Protein AF-A0A2P9AWG3-F1 (afdb_monomer_lite)

Organism: NCBI:txid1631247

Radius of gyration: 16.74 Å; chains: 1; bounding box: 43×28×43 Å

pLDDT: mean 75.94, std 10.64, range [47.16, 86.75]

Sequence (106 aa):
MKHFALRLFTGCIAIAGGIYFRDFWRSDFGPPTFIFLVCLGVTLVMSWRGKGKSWSLLPGLIFGMATAITLTITYFVNLYAGVATLIVLLVLGRKSGFLDWWVSKQ

Structure (mmCIF, N/CA/C/O backbone):
data_AF-A0A2P9AWG3-F1
#
_entry.id   AF-A0A2P9AWG3-F1
#
loop_
_atom_site.group_PDB
_atom_site.id
_atom_site.type_symbol
_atom_site.label_atom_id
_atom_site.label_alt_id
_atom_site.label_comp_id
_atom_site.label_asym_id
_atom_site.label_entity_id
_atom_site.label_seq_id
_atom_site.pdbx_PDB_ins_code
_atom_site.Cartn_x
_atom_site.Cartn_y
_atom_site.Cartn_z
_atom_site.occupancy
_atom_site.B_iso_or_equiv
_atom_site.auth_seq_id
_atom_site.auth_comp_id
_atom_site.auth_asym_id
_atom_site.auth_atom_id
_atom_site.pdbx_PDB_model_num
ATOM 1 N N . MET A 1 1 ? -28.323 -14.180 -5.186 1.00 60.16 1 MET A N 1
ATOM 2 C CA . MET A 1 1 ? -27.986 -13.862 -6.597 1.00 60.16 1 MET A CA 1
ATOM 3 C C . MET A 1 1 ? -27.450 -12.438 -6.809 1.00 60.16 1 MET A C 1
ATOM 5 O O . MET A 1 1 ? -26.405 -12.310 -7.429 1.00 60.16 1 MET A O 1
ATOM 9 N N . LYS A 1 2 ? -28.060 -11.373 -6.258 1.00 63.78 2 LYS A N 1
ATOM 10 C CA . LYS A 1 2 ? -27.618 -9.969 -6.473 1.00 63.78 2 LYS A CA 1
ATOM 11 C C . LYS A 1 2 ? -26.150 -9.672 -6.091 1.00 63.78 2 LYS A C 1
ATOM 13 O O . LYS A 1 2 ? -25.448 -9.011 -6.846 1.00 63.78 2 LYS A O 1
ATOM 18 N N . HIS A 1 3 ? -25.649 -10.224 -4.981 1.00 67.06 3 HIS A N 1
ATOM 19 C CA . HIS A 1 3 ? -24.244 -10.046 -4.571 1.00 67.06 3 HIS A CA 1
ATOM 20 C C . HIS A 1 3 ? -23.229 -10.763 -5.474 1.00 67.06 3 HIS A C 1
ATOM 22 O O . HIS A 1 3 ? -22.079 -10.341 -5.547 1.00 67.06 3 HIS A O 1
ATOM 28 N N . PHE A 1 4 ? -23.639 -11.836 -6.159 1.00 78.44 4 PHE A N 1
ATOM 29 C CA . PHE A 1 4 ? -22.765 -12.579 -7.067 1.00 78.44 4 PHE A CA 1
ATOM 30 C C . PHE A 1 4 ? -22.564 -11.808 -8.375 1.00 78.44 4 PHE A C 1
ATOM 32 O O . PHE A 1 4 ? -21.429 -11.586 -8.782 1.00 78.44 4 PHE A O 1
ATOM 39 N N . ALA A 1 5 ? -23.655 -11.300 -8.960 1.00 77.06 5 ALA A N 1
ATOM 40 C CA . ALA A 1 5 ? -23.602 -10.467 -10.162 1.00 77.06 5 ALA A CA 1
ATOM 41 C C . ALA A 1 5 ? -22.785 -9.180 -9.946 1.00 77.06 5 ALA A C 1
ATOM 43 O O . ALA A 1 5 ? -21.973 -8.826 -10.794 1.00 77.06 5 ALA A O 1
ATOM 44 N N . LEU A 1 6 ? -22.932 -8.527 -8.785 1.00 82.31 6 LEU A N 1
ATOM 45 C CA . LEU A 1 6 ? -22.160 -7.326 -8.450 1.00 82.31 6 LEU A CA 1
ATOM 46 C C . LEU A 1 6 ? -20.650 -7.607 -8.383 1.00 82.31 6 LEU A C 1
ATOM 48 O O . LEU A 1 6 ? -19.873 -6.861 -8.968 1.00 82.31 6 LEU A O 1
ATOM 52 N N . ARG A 1 7 ? -20.239 -8.698 -7.717 1.00 80.06 7 ARG A N 1
ATOM 53 C CA . ARG A 1 7 ? -18.823 -9.100 -7.616 1.00 80.06 7 ARG A CA 1
ATOM 54 C C . ARG A 1 7 ? -18.224 -9.422 -8.983 1.00 80.06 7 ARG A C 1
ATOM 56 O O . ARG A 1 7 ? -17.094 -9.028 -9.266 1.00 80.06 7 ARG A O 1
ATOM 63 N N . LEU A 1 8 ? -18.996 -10.106 -9.826 1.00 82.56 8 LEU A N 1
ATOM 64 C CA . LEU A 1 8 ? -18.580 -10.481 -11.173 1.00 82.56 8 LEU A CA 1
ATOM 65 C C . LEU A 1 8 ? -18.415 -9.237 -12.057 1.00 82.56 8 LEU A C 1
ATOM 67 O O . LEU A 1 8 ? -17.391 -9.086 -12.713 1.00 82.56 8 LEU A O 1
ATOM 71 N N . PHE A 1 9 ? -19.348 -8.287 -11.968 1.00 84.00 9 PHE A N 1
ATOM 72 C CA . PHE A 1 9 ? -19.276 -7.015 -12.686 1.00 84.00 9 PHE A CA 1
ATOM 73 C C . PHE A 1 9 ? -18.081 -6.154 -12.249 1.00 84.00 9 PHE A C 1
ATOM 75 O O . PHE A 1 9 ? -17.338 -5.662 -13.096 1.00 84.00 9 PHE A O 1
ATOM 82 N N . THR A 1 10 ? -17.821 -6.034 -10.940 1.00 81.62 10 THR A N 1
ATOM 83 C CA . THR A 1 10 ? -16.614 -5.346 -10.446 1.00 81.62 10 THR A CA 1
ATOM 84 C C . THR A 1 10 ? -15.327 -6.031 -10.902 1.00 81.62 10 THR A C 1
ATOM 86 O O . THR A 1 10 ? -14.360 -5.348 -11.229 1.00 81.62 10 THR A O 1
ATOM 89 N N . GLY A 1 11 ? -15.320 -7.366 -10.983 1.00 79.19 11 GLY A N 1
ATOM 90 C CA . GLY A 1 11 ? -14.195 -8.127 -11.523 1.00 79.19 11 GLY A CA 1
ATOM 91 C C . GLY A 1 11 ? -13.961 -7.834 -13.006 1.00 79.19 11 GLY A C 1
ATOM 92 O O . GLY A 1 11 ? -12.837 -7.538 -13.399 1.00 79.19 11 GLY A O 1
ATOM 93 N N . CYS A 1 12 ? -15.019 -7.833 -13.820 1.00 82.19 12 CYS A N 1
ATOM 94 C CA . CYS A 1 12 ? -14.929 -7.512 -15.245 1.00 82.19 12 CYS A C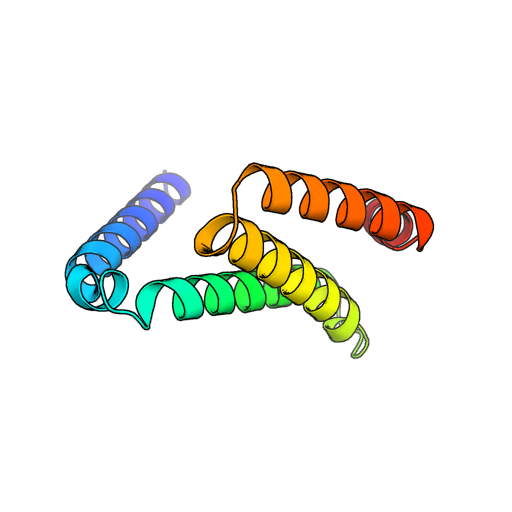A 1
ATOM 95 C C . CYS A 1 12 ? -14.417 -6.086 -15.492 1.00 82.19 12 CYS A C 1
ATOM 97 O O . CYS A 1 12 ? -13.567 -5.898 -16.359 1.00 82.19 12 CYS A O 1
ATOM 99 N N . ILE A 1 13 ? -14.870 -5.098 -14.711 1.00 84.25 13 ILE A N 1
ATOM 100 C CA . ILE A 1 13 ? -14.379 -3.713 -14.810 1.00 84.25 13 ILE A CA 1
ATOM 101 C C . ILE A 1 13 ? -12.902 -3.624 -14.416 1.00 84.25 13 ILE A C 1
ATOM 103 O O . ILE A 1 13 ? -12.135 -2.953 -15.101 1.00 84.25 13 ILE A O 1
ATOM 107 N N . ALA A 1 14 ? -12.483 -4.312 -13.350 1.00 79.75 14 ALA A N 1
ATOM 108 C CA . ALA A 1 14 ? -11.084 -4.323 -12.928 1.00 79.75 14 ALA A CA 1
ATOM 109 C C . ALA A 1 14 ? -10.168 -4.959 -13.989 1.00 79.75 14 ALA A C 1
ATOM 111 O O . ALA A 1 14 ? -9.093 -4.432 -14.268 1.00 79.75 14 ALA A O 1
ATOM 112 N N . ILE A 1 15 ? -10.613 -6.049 -14.625 1.00 80.88 15 ILE A N 1
ATOM 113 C CA . ILE A 1 15 ? -9.882 -6.708 -15.716 1.00 80.88 15 ILE A CA 1
ATOM 114 C C . ILE A 1 15 ? -9.817 -5.798 -16.946 1.00 80.88 15 ILE A C 1
ATOM 116 O O . ILE A 1 15 ? -8.735 -5.589 -17.487 1.00 80.88 15 ILE A O 1
ATOM 120 N N . ALA A 1 16 ? -10.946 -5.219 -17.366 1.00 80.81 16 ALA A N 1
ATOM 121 C CA . ALA A 1 16 ? -10.988 -4.295 -18.496 1.00 80.81 16 ALA A CA 1
ATOM 122 C C . ALA A 1 16 ? -10.084 -3.079 -18.246 1.00 80.81 16 ALA A C 1
ATOM 124 O O . ALA A 1 16 ? -9.261 -2.747 -19.094 1.00 80.81 16 ALA A O 1
ATOM 125 N N . GLY A 1 17 ? -10.152 -2.478 -17.056 1.00 79.62 17 GLY A N 1
ATOM 126 C CA . GLY A 1 17 ? -9.246 -1.408 -16.640 1.00 79.62 17 GLY A CA 1
ATOM 127 C C . GLY A 1 17 ? -7.780 -1.843 -16.688 1.00 79.62 17 GLY A C 1
ATOM 128 O O . GLY A 1 17 ? -6.948 -1.132 -17.240 1.00 79.62 17 GLY A O 1
ATOM 129 N N . GLY A 1 18 ? -7.453 -3.041 -16.201 1.00 77.81 18 GLY A N 1
ATOM 130 C CA . GLY A 1 18 ? -6.100 -3.594 -16.297 1.00 77.81 18 GLY A CA 1
ATOM 131 C C . GLY A 1 18 ? -5.598 -3.742 -17.738 1.00 77.81 18 GLY A C 1
ATOM 132 O O . GLY A 1 18 ? -4.426 -3.485 -18.003 1.00 77.81 18 GLY A O 1
ATOM 133 N N . ILE A 1 19 ? -6.480 -4.107 -18.675 1.00 82.56 19 ILE A N 1
ATOM 134 C CA . ILE A 1 19 ? -6.152 -4.244 -20.101 1.00 82.56 19 ILE A CA 1
ATOM 135 C C . ILE A 1 19 ? -5.970 -2.870 -20.759 1.00 82.56 19 ILE A C 1
ATOM 137 O O . ILE A 1 19 ? -4.980 -2.669 -21.457 1.00 82.56 19 ILE A O 1
ATOM 141 N N . TYR A 1 20 ? -6.876 -1.918 -20.519 1.00 84.06 20 TYR A N 1
ATOM 142 C CA . TYR A 1 20 ? -6.802 -0.576 -21.112 1.00 84.06 20 TYR A CA 1
ATOM 143 C C . TYR A 1 20 ? -5.629 0.245 -20.575 1.00 84.06 20 TYR A C 1
ATOM 145 O O . TYR A 1 20 ? -4.966 0.945 -21.333 1.00 84.06 20 TYR A O 1
ATOM 153 N N . PHE A 1 21 ? -5.328 0.130 -19.282 1.00 82.94 21 PHE A N 1
ATOM 154 C CA . PHE A 1 21 ? -4.191 0.808 -18.659 1.00 82.94 21 PHE A CA 1
ATOM 155 C C . PHE A 1 21 ? -2.908 -0.029 -18.705 1.00 82.94 21 PHE A C 1
ATOM 157 O O . PHE A 1 21 ? -1.939 0.299 -18.028 1.00 82.94 21 PHE A O 1
ATOM 164 N N . ARG A 1 22 ? -2.862 -1.112 -19.489 1.00 80.88 22 ARG A N 1
ATOM 165 C CA . ARG A 1 22 ? -1.709 -2.023 -19.537 1.00 80.88 22 ARG A CA 1
ATOM 166 C 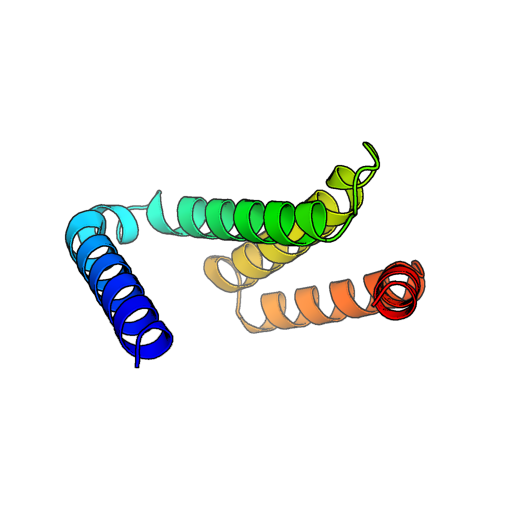C . ARG A 1 22 ? -0.403 -1.306 -19.869 1.00 80.88 22 ARG A C 1
ATOM 168 O O . ARG A 1 22 ? 0.607 -1.574 -19.221 1.00 80.88 22 ARG A O 1
ATOM 175 N N . ASP A 1 23 ? -0.421 -0.411 -20.851 1.00 84.25 23 ASP A N 1
ATOM 176 C CA . ASP A 1 23 ? 0.773 0.340 -21.253 1.00 84.25 23 ASP A CA 1
ATOM 177 C C . ASP A 1 23 ? 1.202 1.332 -20.167 1.00 84.25 23 ASP A C 1
ATOM 179 O O . ASP A 1 23 ? 2.390 1.474 -19.886 1.00 84.25 23 ASP A O 1
ATOM 183 N N . PHE A 1 24 ? 0.237 1.926 -19.461 1.00 85.38 24 PHE A N 1
ATOM 18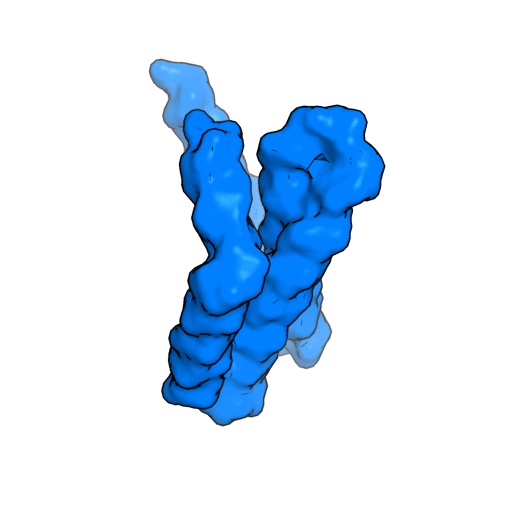4 C CA . PHE A 1 24 ? 0.504 2.746 -18.282 1.00 85.38 24 PHE A CA 1
ATOM 185 C C . PHE A 1 24 ? 1.139 1.927 -17.146 1.00 85.38 24 PHE A C 1
ATOM 187 O O . PHE A 1 24 ? 2.146 2.345 -16.580 1.00 85.38 24 PHE A O 1
ATOM 194 N N . TRP A 1 25 ? 0.622 0.730 -16.849 1.00 82.31 25 TRP A N 1
ATOM 195 C CA . TRP A 1 25 ? 1.180 -0.154 -15.817 1.00 82.31 25 TRP A CA 1
ATOM 196 C C . TRP A 1 25 ? 2.587 -0.661 -16.143 1.00 82.31 25 TRP A C 1
ATOM 198 O O . TRP A 1 25 ? 3.351 -0.956 -15.228 1.00 82.31 25 TRP A O 1
ATOM 208 N N . ARG A 1 26 ? 2.925 -0.766 -17.432 1.00 81.31 26 ARG A N 1
ATOM 209 C CA . ARG A 1 26 ? 4.269 -1.124 -17.905 1.00 81.31 26 ARG A CA 1
ATOM 210 C C . ARG A 1 26 ? 5.241 0.050 -17.953 1.00 81.31 26 ARG A C 1
ATOM 212 O O . ARG A 1 26 ? 6.438 -0.192 -18.058 1.00 81.31 26 ARG A O 1
ATOM 219 N N . SER A 1 27 ? 4.745 1.283 -17.910 1.00 86.75 27 SER A N 1
ATOM 220 C CA . SER A 1 27 ? 5.593 2.473 -17.860 1.00 86.75 27 SER A CA 1
ATOM 221 C C . SER A 1 27 ? 6.312 2.589 -16.515 1.00 86.75 27 SER A C 1
ATOM 223 O O . SER A 1 27 ? 5.868 2.026 -15.511 1.00 86.75 27 SER A O 1
ATOM 225 N N . ASP A 1 28 ? 7.363 3.406 -16.463 1.00 83.06 28 ASP A N 1
ATOM 226 C CA . ASP A 1 28 ? 8.101 3.697 -15.226 1.00 83.06 28 ASP A CA 1
ATOM 227 C C . ASP A 1 28 ? 7.214 4.311 -14.122 1.00 83.06 28 ASP A C 1
ATOM 229 O O . ASP A 1 28 ? 7.519 4.214 -12.932 1.00 83.06 28 ASP A O 1
ATOM 233 N N . PHE A 1 29 ? 6.073 4.898 -14.499 1.00 82.50 29 PHE A N 1
ATOM 234 C CA . PHE A 1 29 ? 5.104 5.494 -13.578 1.00 82.50 29 PHE A CA 1
ATOM 235 C C . PHE A 1 29 ? 4.055 4.505 -13.056 1.00 82.50 29 PHE A C 1
ATOM 237 O O . PHE A 1 29 ? 3.372 4.803 -12.073 1.00 82.50 29 PHE A O 1
ATOM 244 N N . GLY A 1 30 ? 3.923 3.324 -13.663 1.00 85.31 30 GLY A N 1
ATOM 245 C CA . GLY A 1 30 ? 2.942 2.313 -13.267 1.00 85.31 30 GLY A CA 1
ATOM 246 C C . GLY A 1 30 ? 3.145 1.821 -11.828 1.00 85.31 30 GLY A C 1
ATOM 247 O O . GLY A 1 30 ? 2.245 1.991 -10.997 1.00 85.31 30 GLY A O 1
ATOM 248 N N . PRO A 1 31 ? 4.324 1.268 -11.489 1.00 83.94 31 PRO A N 1
ATOM 249 C CA . PRO A 1 31 ? 4.614 0.769 -10.146 1.00 83.94 31 PRO A CA 1
ATOM 250 C C . PRO A 1 31 ? 4.455 1.805 -9.016 1.00 83.94 31 PRO A C 1
ATOM 252 O O . PRO A 1 31 ? 3.760 1.497 -8.044 1.00 83.94 31 PRO A O 1
ATOM 255 N N . PRO A 1 32 ? 5.003 3.038 -9.098 1.00 82.81 32 PRO A N 1
ATOM 256 C CA . PRO A 1 32 ? 4.803 4.026 -8.036 1.00 82.81 32 PRO A CA 1
ATOM 257 C C . PRO A 1 32 ? 3.333 4.455 -7.911 1.00 82.81 32 PRO A C 1
ATOM 259 O O . PRO A 1 32 ? 2.843 4.636 -6.795 1.00 82.81 32 PRO A O 1
ATOM 262 N N . THR A 1 33 ? 2.591 4.534 -9.022 1.00 85.06 33 THR A N 1
ATOM 263 C CA . THR A 1 33 ? 1.150 4.836 -8.987 1.00 85.06 33 THR A CA 1
ATOM 264 C C . THR A 1 33 ? 0.360 3.722 -8.302 1.00 85.06 33 THR A C 1
ATOM 266 O O . THR A 1 33 ? -0.528 4.003 -7.499 1.00 85.06 33 THR A O 1
ATOM 269 N N . PHE A 1 34 ? 0.704 2.454 -8.554 1.00 83.06 34 PHE A N 1
ATOM 270 C CA . PHE A 1 34 ? 0.085 1.316 -7.871 1.00 83.06 34 PHE A CA 1
ATOM 271 C C . PHE A 1 34 ? 0.276 1.403 -6.354 1.00 83.06 34 PHE A C 1
ATOM 273 O O . PHE A 1 34 ? -0.681 1.288 -5.589 1.00 83.06 34 PHE A O 1
ATOM 280 N N . ILE A 1 35 ? 1.510 1.663 -5.919 1.00 84.50 35 ILE A N 1
ATOM 281 C CA . ILE A 1 35 ? 1.865 1.785 -4.503 1.00 84.50 35 ILE A CA 1
ATOM 282 C C . ILE A 1 35 ? 1.087 2.935 -3.851 1.00 84.50 35 ILE A C 1
ATOM 284 O O . ILE A 1 35 ? 0.546 2.778 -2.754 1.00 84.50 35 ILE A O 1
ATOM 288 N N . PHE A 1 36 ? 0.969 4.070 -4.542 1.00 83.56 36 PHE A N 1
ATOM 289 C CA . PHE A 1 36 ? 0.197 5.217 -4.073 1.00 83.56 36 PHE A CA 1
ATOM 290 C C . PHE A 1 36 ? -1.304 4.913 -3.954 1.00 83.56 36 PHE A C 1
ATOM 292 O O . PHE A 1 36 ? -1.928 5.258 -2.951 1.00 83.56 36 PHE A O 1
ATOM 299 N N . LEU A 1 37 ? -1.886 4.208 -4.928 1.00 85.25 37 LEU A N 1
ATOM 300 C CA . LEU A 1 37 ? -3.290 3.790 -4.885 1.00 85.25 37 LEU A CA 1
ATOM 301 C C . LEU A 1 37 ? -3.566 2.820 -3.733 1.00 85.25 37 LEU A C 1
ATOM 303 O O . LEU A 1 37 ? -4.583 2.957 -3.052 1.00 85.25 37 LEU A O 1
ATOM 307 N N . VAL A 1 38 ? -2.656 1.876 -3.474 1.00 84.12 38 VAL A N 1
ATOM 308 C CA . VAL A 1 38 ? -2.758 0.978 -2.314 1.00 84.12 38 VAL A CA 1
ATOM 309 C C . VAL A 1 38 ? -2.674 1.775 -1.013 1.00 84.12 38 VAL A C 1
ATOM 311 O O . VAL A 1 38 ? -3.520 1.593 -0.140 1.00 84.12 38 VAL A O 1
ATOM 314 N N . CYS A 1 39 ? -1.724 2.707 -0.903 1.00 85.69 39 CYS A N 1
ATOM 315 C CA . CYS A 1 39 ? -1.593 3.599 0.250 1.00 85.69 39 CYS A CA 1
ATOM 316 C C . CYS A 1 39 ? -2.892 4.369 0.529 1.00 85.69 39 CYS A C 1
ATOM 318 O O . CYS A 1 39 ? -3.393 4.373 1.658 1.00 85.69 39 CYS A O 1
ATOM 320 N N . LEU A 1 40 ? -3.473 4.977 -0.509 1.00 82.62 40 LEU A N 1
ATOM 321 C CA . LEU A 1 40 ? -4.731 5.712 -0.412 1.00 82.62 40 LEU A CA 1
ATOM 322 C C . LEU A 1 40 ? -5.897 4.804 -0.035 1.00 82.62 40 LEU A C 1
ATOM 324 O O . LEU A 1 40 ? -6.661 5.148 0.863 1.00 82.62 40 LEU A O 1
ATOM 328 N N . GLY A 1 41 ? -6.026 3.644 -0.680 1.00 82.75 41 GLY A N 1
ATOM 329 C CA . GLY A 1 41 ? -7.093 2.687 -0.398 1.00 82.75 41 GLY A CA 1
ATOM 330 C C . GLY A 1 41 ? -7.051 2.204 1.049 1.00 82.75 41 GLY A C 1
ATOM 331 O O . GLY A 1 41 ? -8.062 2.237 1.748 1.00 82.75 41 GLY A O 1
ATOM 332 N N . VAL A 1 42 ? -5.866 1.833 1.532 1.00 77.94 42 VAL A N 1
ATOM 333 C CA . VAL A 1 42 ? -5.640 1.421 2.921 1.00 77.94 42 VAL A CA 1
ATOM 334 C C . VAL A 1 42 ? -5.957 2.564 3.889 1.00 77.94 42 VAL A C 1
ATOM 336 O O . VAL A 1 42 ? -6.683 2.359 4.864 1.00 77.94 42 VAL A O 1
ATOM 339 N N . THR A 1 43 ? -5.492 3.779 3.590 1.00 80.38 43 THR A N 1
ATOM 340 C CA . THR A 1 43 ? -5.781 4.976 4.393 1.00 80.38 43 THR A CA 1
ATOM 341 C C . THR A 1 43 ? -7.281 5.241 4.477 1.00 80.38 43 THR A C 1
ATOM 343 O O . THR A 1 43 ? -7.801 5.452 5.572 1.00 80.38 43 THR A O 1
ATOM 346 N N . LEU A 1 44 ? -7.996 5.178 3.352 1.00 78.94 44 LEU A N 1
ATOM 347 C CA . LEU A 1 44 ? -9.443 5.383 3.262 1.00 78.94 44 LEU A CA 1
ATOM 348 C C . LEU A 1 44 ? -10.224 4.314 4.026 1.00 78.94 44 LEU A C 1
ATOM 350 O O . LEU A 1 44 ? -11.093 4.658 4.821 1.00 78.94 44 LEU A O 1
ATOM 354 N N . VAL A 1 45 ? -9.901 3.032 3.839 1.00 74.81 45 VAL A N 1
ATOM 355 C CA . VAL A 1 45 ? -10.573 1.920 4.535 1.00 74.81 45 VAL A CA 1
ATOM 356 C C . VAL A 1 45 ? -10.395 2.036 6.047 1.00 74.81 45 VAL A C 1
ATOM 358 O O . VAL A 1 45 ? -11.356 1.878 6.805 1.00 74.81 45 VAL A O 1
ATOM 361 N N . MET A 1 46 ? -9.179 2.353 6.493 1.00 69.44 46 MET A N 1
ATOM 362 C CA . MET A 1 46 ? -8.884 2.530 7.913 1.00 69.44 46 MET A CA 1
ATOM 363 C C . MET A 1 46 ? -9.545 3.788 8.483 1.00 69.44 46 MET A C 1
ATOM 365 O O . MET A 1 46 ? -10.045 3.759 9.606 1.00 69.44 46 MET A O 1
ATOM 369 N N . SER A 1 47 ? -9.628 4.860 7.693 1.00 69.50 47 SER A N 1
ATOM 370 C CA . SER A 1 47 ? -10.295 6.103 8.090 1.00 69.50 47 SER A CA 1
ATOM 371 C C . SER A 1 47 ? -11.818 5.967 8.142 1.00 69.50 47 SER A C 1
ATOM 373 O O . SER A 1 47 ? -12.457 6.548 9.012 1.00 69.50 47 SER A O 1
ATOM 375 N N . TRP A 1 48 ? -12.419 5.160 7.264 1.00 66.50 48 TRP A N 1
ATOM 376 C CA . TRP A 1 48 ? -13.867 4.931 7.245 1.00 66.50 48 TRP A CA 1
ATOM 377 C C . TRP A 1 48 ? -14.328 4.093 8.448 1.00 66.50 48 TRP A C 1
ATOM 379 O O . TRP A 1 48 ? -15.412 4.308 8.989 1.00 66.50 48 TRP A O 1
ATOM 389 N N . ARG A 1 49 ? -13.493 3.169 8.945 1.00 60.66 49 ARG A N 1
ATOM 390 C CA . ARG A 1 49 ? -13.824 2.369 10.144 1.00 60.66 49 ARG A CA 1
ATOM 391 C C . ARG A 1 49 ? -13.798 3.195 11.443 1.00 60.66 49 ARG A C 1
ATOM 393 O O . ARG A 1 49 ? -14.383 2.773 12.441 1.00 60.66 49 ARG A O 1
ATOM 400 N N . GLY A 1 50 ? -13.241 4.408 11.440 1.00 57.81 50 GLY A N 1
ATOM 401 C CA . GLY A 1 50 ? -13.336 5.347 12.558 1.00 57.81 50 GLY A CA 1
ATOM 402 C C . GLY A 1 50 ? -14.580 6.234 12.488 1.00 57.81 50 GLY A C 1
ATOM 403 O O . GLY A 1 50 ? -14.501 7.370 12.038 1.00 57.81 50 GLY A O 1
ATOM 404 N N . LYS A 1 51 ? -15.728 5.746 12.985 1.00 56.09 51 LYS A N 1
ATOM 405 C CA . LYS A 1 51 ? -16.988 6.511 13.155 1.00 56.09 51 LYS A CA 1
ATOM 406 C C . LYS A 1 51 ? -16.751 7.965 13.633 1.00 56.09 51 LYS A C 1
ATOM 408 O O . LYS A 1 51 ? -16.575 8.202 14.827 1.00 56.09 51 LYS A O 1
ATOM 413 N N . GLY A 1 52 ? -16.775 8.930 12.710 1.00 53.41 52 GLY A N 1
ATOM 414 C CA . GLY A 1 52 ? -17.050 10.353 12.959 1.00 53.41 52 GLY A CA 1
ATOM 415 C C . GLY A 1 52 ? -16.052 11.186 13.782 1.00 53.41 52 GLY A C 1
ATOM 416 O O . GLY A 1 52 ? -16.398 12.305 14.144 1.00 53.41 52 GLY A O 1
ATOM 417 N N . LYS A 1 53 ? -14.836 10.714 14.096 1.00 52.44 53 LYS A N 1
ATOM 418 C CA . LYS A 1 53 ? -13.813 11.543 14.780 1.00 52.44 53 LYS A CA 1
ATOM 419 C C . LYS A 1 53 ? -12.768 12.049 13.781 1.00 52.44 53 LYS A C 1
ATOM 421 O O . LYS A 1 53 ? -12.089 11.236 13.164 1.00 52.44 53 LYS A O 1
ATOM 426 N N . SER A 1 54 ? -12.556 13.371 13.699 1.00 49.31 54 SER A N 1
ATOM 427 C CA . SER A 1 54 ? -11.544 14.016 12.828 1.00 49.31 54 SER A CA 1
ATOM 428 C C . SER A 1 54 ? -10.106 13.506 13.022 1.00 49.31 54 SER A C 1
ATOM 430 O O . SER A 1 54 ? -9.272 13.662 12.139 1.00 49.31 54 SER A O 1
ATOM 432 N N . TRP A 1 55 ? -9.819 12.828 14.139 1.00 50.88 55 TRP A N 1
ATOM 433 C CA . TRP A 1 55 ? -8.543 12.150 14.408 1.00 50.88 55 TRP A CA 1
ATOM 434 C C . TRP A 1 55 ? -8.391 10.773 13.726 1.00 50.88 55 TRP A C 1
ATOM 436 O O . TRP A 1 55 ? -7.395 10.091 13.940 1.00 50.88 55 TRP A O 1
ATOM 446 N N . SER A 1 56 ? -9.354 10.343 12.903 1.00 56.78 56 SER A N 1
ATOM 447 C CA . SER A 1 56 ? -9.346 9.029 12.241 1.00 56.78 56 SER A CA 1
ATOM 448 C C . SER A 1 56 ? -8.428 8.928 11.014 1.00 56.78 56 SER A C 1
ATOM 450 O O . SER A 1 56 ? -8.184 7.817 10.544 1.00 56.78 56 SER A O 1
ATOM 452 N N . LEU A 1 57 ? -7.921 10.051 10.493 1.00 63.44 57 LEU A N 1
ATOM 453 C CA . LEU A 1 57 ? -7.073 10.066 9.294 1.00 63.44 57 LEU A CA 1
ATOM 454 C C . LEU A 1 57 ? -5.616 9.705 9.594 1.00 63.44 57 LEU A C 1
ATOM 456 O O . LEU A 1 57 ? -5.032 8.918 8.859 1.00 63.44 57 LEU A O 1
ATOM 460 N N . LEU A 1 58 ? -5.037 10.229 10.683 1.00 69.25 58 LEU A N 1
ATOM 461 C CA . LEU A 1 58 ? -3.658 9.920 11.092 1.00 69.25 58 LEU A CA 1
ATOM 462 C C . LEU A 1 58 ? -3.371 8.414 11.174 1.00 69.25 58 LEU A C 1
ATOM 464 O O . LEU A 1 58 ? -2.406 7.968 10.559 1.00 69.25 58 LEU A O 1
ATOM 468 N N . PRO A 1 59 ? -4.177 7.610 11.889 1.00 66.75 59 PRO A N 1
ATOM 469 C CA . PRO A 1 59 ? -3.913 6.181 11.990 1.00 66.75 59 PRO A CA 1
ATOM 470 C C . PRO A 1 59 ? -4.035 5.454 10.644 1.00 66.75 59 PRO A C 1
ATOM 472 O O . PRO A 1 59 ? -3.244 4.557 10.357 1.00 66.75 59 PRO A O 1
ATOM 475 N N . GLY A 1 60 ? -4.976 5.872 9.790 1.00 70.69 60 GLY A N 1
ATOM 476 C CA . GLY A 1 60 ? -5.088 5.351 8.430 1.00 70.69 60 GLY A CA 1
ATOM 477 C C . GLY A 1 60 ? -3.884 5.716 7.567 1.00 70.69 60 GLY A C 1
ATOM 478 O O . GLY A 1 60 ? -3.367 4.858 6.862 1.00 70.69 60 GLY A O 1
ATOM 479 N N . LEU A 1 61 ? -3.401 6.954 7.671 1.00 77.88 61 LEU A N 1
ATOM 480 C CA . LEU A 1 61 ? -2.281 7.469 6.890 1.00 77.88 61 LEU A CA 1
ATOM 481 C C . LEU A 1 61 ? -0.961 6.824 7.317 1.00 77.88 61 LEU A C 1
ATOM 483 O O . LEU A 1 61 ? -0.173 6.438 6.464 1.00 77.88 61 LEU A O 1
ATOM 487 N N . ILE A 1 62 ? -0.742 6.616 8.619 1.00 78.00 62 ILE A N 1
ATOM 488 C CA . ILE A 1 62 ? 0.426 5.879 9.127 1.00 78.00 62 ILE A CA 1
ATOM 489 C C . ILE A 1 62 ? 0.442 4.455 8.560 1.00 78.00 62 ILE A C 1
ATOM 491 O O . ILE A 1 62 ? 1.477 3.993 8.081 1.00 78.00 62 ILE A O 1
ATOM 495 N N . PHE A 1 63 ? -0.702 3.767 8.567 1.00 76.69 63 PHE A N 1
ATOM 496 C CA . PHE A 1 63 ? -0.791 2.404 8.048 1.00 76.69 63 PHE A CA 1
ATOM 497 C C . PHE A 1 63 ? -0.676 2.357 6.514 1.00 76.69 63 PHE A C 1
ATOM 499 O O . PHE A 1 63 ? 0.029 1.506 5.972 1.00 76.69 63 PHE A O 1
ATOM 506 N N . GLY A 1 64 ? -1.278 3.317 5.808 1.00 79.06 64 GLY A N 1
ATOM 507 C CA . GLY A 1 64 ? -1.107 3.494 4.366 1.00 79.06 64 GLY A CA 1
ATOM 508 C C . GLY A 1 64 ? 0.363 3.688 3.995 1.00 79.06 64 GLY A C 1
ATOM 509 O O . GLY A 1 64 ? 0.896 2.942 3.175 1.00 79.06 64 GLY A O 1
ATOM 510 N N . MET A 1 65 ? 1.058 4.601 4.674 1.00 83.31 65 MET A N 1
ATOM 511 C CA . MET A 1 65 ? 2.482 4.860 4.447 1.00 83.31 65 MET A CA 1
ATOM 512 C C . MET A 1 65 ? 3.348 3.642 4.786 1.00 83.31 65 MET A C 1
ATOM 514 O O . MET A 1 65 ? 4.243 3.298 4.020 1.00 83.31 65 MET A O 1
ATOM 518 N N . ALA A 1 66 ? 3.046 2.923 5.868 1.00 83.12 66 ALA A N 1
ATOM 519 C CA . ALA A 1 66 ? 3.708 1.665 6.211 1.00 83.12 66 ALA A CA 1
ATOM 520 C C . ALA A 1 66 ? 3.587 0.608 5.096 1.00 83.12 66 ALA A C 1
ATOM 522 O O . ALA A 1 66 ? 4.580 -0.011 4.696 1.00 83.12 66 ALA A O 1
ATOM 523 N N . THR A 1 67 ? 2.379 0.424 4.552 1.00 82.12 67 THR A N 1
ATOM 524 C CA . THR A 1 67 ? 2.156 -0.494 3.424 1.00 82.12 67 THR A CA 1
ATOM 525 C C . THR A 1 67 ? 2.869 -0.024 2.156 1.00 82.12 67 THR A C 1
ATOM 527 O O . THR A 1 67 ? 3.464 -0.842 1.455 1.00 82.12 67 THR A O 1
ATOM 530 N N . ALA A 1 68 ? 2.899 1.288 1.905 1.00 85.62 68 ALA A N 1
ATOM 531 C CA . ALA A 1 68 ? 3.588 1.881 0.765 1.00 85.62 68 ALA A CA 1
ATOM 532 C C . ALA A 1 68 ? 5.106 1.671 0.827 1.00 85.62 68 ALA A C 1
ATOM 534 O O . ALA A 1 68 ? 5.715 1.285 -0.169 1.00 85.62 68 ALA A O 1
ATOM 535 N N . ILE A 1 69 ? 5.713 1.865 2.002 1.00 85.94 69 ILE A N 1
ATOM 536 C CA . ILE A 1 69 ? 7.145 1.632 2.234 1.00 85.94 69 ILE A CA 1
ATOM 537 C C . ILE A 1 69 ? 7.475 0.157 2.001 1.00 85.94 69 ILE A C 1
ATOM 539 O O . ILE A 1 69 ? 8.414 -0.165 1.277 1.00 85.94 69 ILE A O 1
ATOM 543 N N . THR A 1 70 ? 6.661 -0.743 2.550 1.00 85.75 70 THR A N 1
ATOM 544 C CA . THR A 1 70 ? 6.855 -2.188 2.388 1.00 85.75 70 THR A CA 1
ATOM 545 C C . THR A 1 70 ? 6.795 -2.599 0.918 1.00 85.75 70 THR A C 1
ATOM 547 O O . THR A 1 70 ? 7.674 -3.317 0.441 1.00 85.75 70 THR A O 1
ATOM 550 N N . LEU A 1 71 ? 5.789 -2.123 0.181 1.00 82.50 71 LEU A N 1
ATOM 551 C CA . LEU A 1 71 ? 5.632 -2.416 -1.244 1.00 82.50 71 LEU A CA 1
ATOM 552 C C . LEU A 1 71 ? 6.763 -1.818 -2.081 1.00 82.50 71 LEU A C 1
ATOM 554 O O . LEU A 1 71 ? 7.290 -2.505 -2.951 1.00 82.50 71 LEU A O 1
ATOM 558 N N . THR A 1 72 ? 7.185 -0.589 -1.779 1.00 86.12 72 THR A N 1
ATOM 559 C CA . THR A 1 72 ? 8.334 0.053 -2.433 1.00 86.12 72 THR A CA 1
ATOM 560 C C . THR A 1 72 ? 9.595 -0.790 -2.266 1.00 86.12 72 THR A C 1
ATOM 562 O O . THR A 1 72 ? 10.255 -1.111 -3.249 1.00 86.12 72 THR A O 1
ATOM 565 N N . ILE A 1 73 ? 9.908 -1.216 -1.040 1.00 82.62 73 ILE A N 1
ATOM 566 C CA . ILE A 1 73 ? 11.104 -2.025 -0.766 1.00 82.62 73 ILE A CA 1
ATOM 567 C C . ILE A 1 73 ? 10.997 -3.402 -1.431 1.00 82.62 73 ILE A C 1
ATOM 569 O O . ILE A 1 73 ? 11.967 -3.885 -2.012 1.00 82.62 73 ILE A O 1
ATOM 573 N N . THR A 1 74 ? 9.815 -4.020 -1.399 1.00 84.62 74 THR A N 1
ATOM 574 C CA . THR A 1 74 ? 9.579 -5.325 -2.035 1.00 84.62 74 THR A CA 1
ATOM 575 C C . THR A 1 74 ? 9.791 -5.256 -3.548 1.00 84.62 74 THR A C 1
ATOM 577 O O . THR A 1 74 ? 10.397 -6.160 -4.116 1.00 84.62 74 THR A O 1
ATOM 580 N N . TYR A 1 75 ? 9.294 -4.196 -4.192 1.00 82.81 75 TYR A N 1
ATOM 581 C CA . TYR A 1 75 ? 9.303 -4.058 -5.647 1.00 82.81 75 TYR A CA 1
ATOM 582 C C . TYR A 1 75 ? 10.645 -3.557 -6.195 1.00 82.81 75 TYR A C 1
ATOM 584 O O . TYR A 1 75 ? 11.119 -4.072 -7.202 1.00 82.81 75 TYR A O 1
ATOM 592 N N . PHE A 1 76 ? 11.263 -2.567 -5.543 1.00 83.75 76 PHE A N 1
ATOM 593 C CA . PHE A 1 76 ? 12.464 -1.898 -6.058 1.00 83.75 76 PHE A CA 1
ATOM 594 C C . PHE A 1 76 ? 13.779 -2.394 -5.452 1.00 83.75 76 PHE A C 1
ATOM 596 O O . PHE A 1 76 ? 14.826 -2.187 -6.058 1.00 83.75 76 PHE A O 1
ATOM 603 N N . VAL A 1 77 ? 13.758 -3.013 -4.266 1.00 86.69 77 VAL A N 1
ATOM 604 C CA . VAL A 1 77 ? 14.985 -3.438 -3.573 1.00 86.69 77 VAL A CA 1
ATOM 605 C C . VAL A 1 77 ? 15.108 -4.952 -3.592 1.00 86.69 77 VAL A C 1
ATOM 607 O O . VAL A 1 77 ? 15.963 -5.506 -4.277 1.00 86.69 77 VAL A O 1
ATOM 610 N N . ASN A 1 78 ? 14.285 -5.633 -2.795 1.00 82.44 78 ASN A N 1
ATOM 611 C CA . ASN A 1 78 ? 14.306 -7.081 -2.672 1.00 82.44 78 ASN A CA 1
ATOM 612 C C . ASN A 1 78 ? 13.070 -7.558 -1.904 1.00 82.44 78 ASN A C 1
ATOM 614 O O . ASN A 1 78 ? 12.701 -6.976 -0.879 1.00 82.44 78 ASN A O 1
ATOM 618 N N . LEU A 1 79 ? 12.498 -8.683 -2.328 1.00 79.19 79 LEU A N 1
ATOM 619 C CA . LEU A 1 79 ? 11.394 -9.332 -1.632 1.00 79.19 79 LEU A CA 1
ATOM 620 C C . LEU A 1 79 ? 11.724 -9.646 -0.162 1.00 79.19 79 LEU A C 1
ATOM 622 O O . LEU A 1 79 ? 10.902 -9.385 0.712 1.00 79.19 79 LEU A O 1
ATOM 626 N N . TYR A 1 80 ? 12.939 -10.116 0.141 1.00 83.56 80 TYR A N 1
ATOM 627 C CA . TYR A 1 80 ? 13.354 -10.411 1.520 1.00 83.56 80 TYR A CA 1
ATOM 628 C C . TYR A 1 80 ? 13.422 -9.151 2.395 1.00 83.56 80 TYR A C 1
ATOM 630 O O . TYR A 1 80 ? 12.991 -9.174 3.548 1.00 83.56 80 TYR A O 1
ATOM 638 N N . ALA A 1 81 ? 13.903 -8.034 1.840 1.00 79.88 81 ALA A N 1
ATOM 639 C CA . ALA A 1 81 ? 13.936 -6.748 2.536 1.00 79.88 81 ALA A CA 1
ATO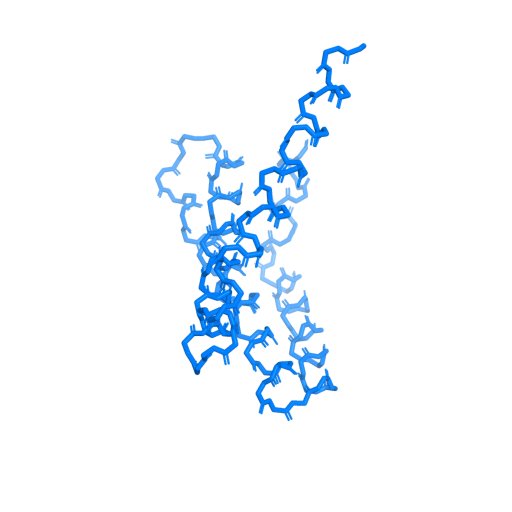M 640 C C . ALA A 1 81 ? 12.517 -6.200 2.771 1.00 79.88 81 ALA A C 1
ATOM 642 O O . ALA A 1 81 ? 12.224 -5.640 3.831 1.00 79.88 81 ALA A O 1
ATOM 643 N N . GLY A 1 82 ? 11.613 -6.423 1.814 1.00 79.88 82 GLY A N 1
ATOM 644 C CA . GLY A 1 82 ? 10.196 -6.099 1.944 1.00 79.88 82 GLY A CA 1
ATOM 645 C C . GLY A 1 82 ? 9.528 -6.869 3.081 1.00 79.88 82 GLY A C 1
ATOM 646 O O . GLY A 1 82 ? 8.908 -6.271 3.959 1.00 79.88 82 GLY A O 1
ATOM 647 N N . VAL A 1 83 ? 9.727 -8.189 3.131 1.00 80.31 83 VAL A N 1
ATOM 648 C CA . VAL A 1 83 ? 9.203 -9.047 4.207 1.00 80.31 83 VAL A CA 1
ATOM 649 C C . VAL A 1 83 ? 9.770 -8.644 5.570 1.00 80.31 83 VAL A C 1
ATOM 651 O O . VAL A 1 83 ? 9.010 -8.521 6.531 1.00 80.31 83 VAL A O 1
ATOM 654 N N . ALA A 1 84 ? 11.075 -8.369 5.664 1.00 84.50 84 ALA A N 1
ATOM 655 C CA . ALA A 1 84 ? 11.686 -7.874 6.897 1.00 84.50 84 ALA A CA 1
ATOM 656 C C . ALA A 1 84 ? 11.043 -6.556 7.362 1.00 84.50 84 ALA A C 1
ATOM 658 O O . ALA A 1 84 ? 10.704 -6.407 8.537 1.00 84.50 84 ALA A O 1
ATOM 659 N N . THR A 1 85 ? 10.797 -5.630 6.433 1.00 84.88 85 THR A N 1
ATOM 660 C CA . THR A 1 85 ? 10.126 -4.357 6.730 1.00 84.88 85 THR A CA 1
ATOM 661 C C . THR A 1 85 ? 8.698 -4.566 7.231 1.00 84.88 85 THR A C 1
ATOM 663 O O . THR A 1 85 ? 8.294 -3.943 8.213 1.00 84.88 85 THR A O 1
ATOM 666 N N . LEU A 1 86 ? 7.951 -5.490 6.619 1.00 83.50 86 LEU A N 1
ATOM 667 C CA . LEU A 1 86 ? 6.597 -5.838 7.048 1.00 83.50 86 LEU A CA 1
ATOM 668 C C . LEU A 1 86 ? 6.583 -6.390 8.480 1.00 83.50 86 LEU A C 1
ATOM 670 O O . LEU A 1 86 ? 5.748 -5.988 9.289 1.00 83.50 86 LEU A O 1
ATOM 674 N N . ILE A 1 87 ? 7.531 -7.268 8.818 1.00 84.12 87 ILE A N 1
ATOM 675 C CA . ILE A 1 87 ? 7.671 -7.823 10.172 1.00 84.12 87 ILE A CA 1
ATOM 676 C C . ILE A 1 87 ? 7.966 -6.708 11.182 1.00 84.12 87 ILE A C 1
ATOM 678 O O . ILE A 1 87 ? 7.306 -6.631 12.218 1.00 84.12 87 ILE A O 1
ATOM 682 N N . VAL A 1 88 ? 8.911 -5.814 10.875 1.00 85.38 88 VAL A N 1
ATOM 683 C CA . VAL A 1 88 ? 9.247 -4.671 11.741 1.00 85.38 88 VAL A CA 1
ATOM 684 C C . VAL A 1 88 ? 8.027 -3.776 11.961 1.00 85.38 88 VAL A C 1
ATOM 686 O O . VAL A 1 88 ? 7.736 -3.403 13.097 1.00 85.38 88 VAL A O 1
ATOM 689 N N . LEU A 1 89 ? 7.265 -3.486 10.906 1.00 82.62 89 LEU A N 1
ATOM 690 C CA . LEU A 1 89 ? 6.035 -2.698 10.988 1.00 82.62 89 LEU A CA 1
ATOM 691 C C . LEU A 1 89 ? 4.964 -3.357 11.860 1.00 82.62 89 LEU A C 1
ATOM 693 O O . LEU A 1 89 ? 4.334 -2.672 12.666 1.00 82.62 89 LEU A O 1
ATOM 697 N N . LEU A 1 90 ? 4.781 -4.676 11.758 1.00 80.94 90 LEU A N 1
ATOM 698 C CA . LEU A 1 90 ? 3.856 -5.414 12.623 1.00 80.94 90 LEU A CA 1
ATOM 699 C C . LEU A 1 90 ? 4.292 -5.363 14.092 1.00 80.94 90 LEU A C 1
ATOM 701 O O . LEU A 1 90 ? 3.462 -5.133 14.972 1.00 80.94 90 LEU A O 1
ATOM 705 N N . VAL A 1 91 ? 5.587 -5.533 14.371 1.00 82.31 91 VAL A N 1
ATOM 706 C CA . VAL A 1 91 ? 6.130 -5.456 15.736 1.00 82.31 91 VAL A CA 1
ATOM 707 C C . VAL A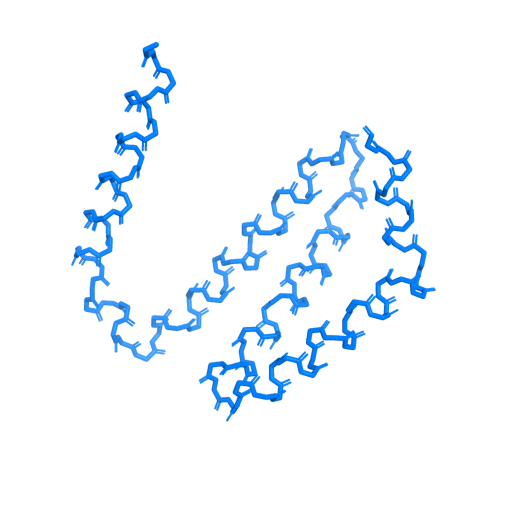 1 91 ? 5.962 -4.051 16.316 1.00 82.31 91 VAL A C 1
ATOM 709 O O . VAL A 1 91 ? 5.525 -3.912 17.460 1.00 82.31 91 VAL A O 1
ATOM 712 N N . LEU A 1 92 ? 6.249 -3.007 15.534 1.00 80.38 92 LEU A N 1
ATOM 713 C CA . LEU A 1 92 ? 6.055 -1.614 15.942 1.00 80.38 92 LEU A CA 1
ATOM 714 C C . LEU A 1 92 ? 4.576 -1.284 16.165 1.00 80.38 92 LEU A C 1
ATOM 716 O O . LEU A 1 92 ? 4.247 -0.635 17.154 1.00 80.38 92 LEU A O 1
ATOM 720 N N . GLY A 1 93 ? 3.683 -1.776 15.303 1.00 72.12 93 GLY A N 1
ATOM 721 C CA . GLY A 1 93 ? 2.235 -1.616 15.450 1.00 72.12 93 GLY A CA 1
ATOM 722 C C . GLY A 1 93 ? 1.670 -2.297 16.700 1.00 72.12 93 GLY A C 1
ATOM 723 O O . GLY A 1 93 ? 0.712 -1.799 17.291 1.00 72.12 93 GLY A O 1
ATOM 724 N N . ARG A 1 94 ? 2.271 -3.417 17.130 1.00 73.56 94 ARG A N 1
ATOM 725 C CA . ARG A 1 94 ? 1.931 -4.071 18.403 1.00 73.56 94 ARG A CA 1
ATOM 726 C C . ARG A 1 94 ? 2.482 -3.287 19.588 1.00 73.56 94 ARG A C 1
ATOM 728 O O . ARG A 1 94 ? 1.754 -3.028 20.536 1.00 73.56 94 ARG A O 1
ATOM 735 N N . LYS A 1 95 ? 3.749 -2.866 19.530 1.00 71.50 95 LYS A N 1
ATOM 736 C CA . LYS A 1 95 ? 4.382 -2.097 20.614 1.00 71.50 95 LYS A CA 1
ATOM 737 C C . LYS A 1 95 ? 3.733 -0.737 20.857 1.00 71.50 95 LYS A C 1
ATOM 739 O O . LYS A 1 95 ? 3.735 -0.274 21.990 1.00 71.50 95 LYS A O 1
ATOM 744 N N . SER A 1 96 ? 3.194 -0.095 19.826 1.00 67.31 96 SER A N 1
ATOM 745 C CA . SER A 1 96 ? 2.538 1.209 19.953 1.00 67.31 96 SER A CA 1
ATOM 746 C C . SER A 1 96 ? 1.129 1.137 20.556 1.00 67.31 96 SER A C 1
ATOM 748 O O . SER A 1 96 ? 0.482 2.174 20.681 1.00 67.31 96 SER A O 1
ATOM 750 N N . GLY A 1 97 ? 0.619 -0.060 20.894 1.00 61.84 97 GLY A N 1
ATOM 751 C CA . GLY A 1 97 ? -0.760 -0.261 21.365 1.00 61.84 97 GLY A CA 1
ATOM 752 C C . GLY A 1 97 ? -1.818 0.059 20.303 1.00 61.84 97 GLY A C 1
ATOM 753 O O . GLY A 1 97 ? -3.017 0.026 20.570 1.00 61.84 97 GLY A O 1
ATOM 754 N N . PHE A 1 98 ? -1.385 0.369 19.079 1.00 63.00 98 PHE A N 1
ATOM 755 C CA . PHE A 1 98 ? -2.249 0.781 17.987 1.00 63.00 98 PHE A CA 1
ATOM 756 C C . PHE A 1 98 ? -3.085 -0.387 17.455 1.00 63.00 98 PHE A C 1
ATOM 758 O O . PHE A 1 98 ? -4.278 -0.224 17.207 1.00 63.00 98 PHE A O 1
ATOM 765 N N . LEU A 1 99 ? -2.481 -1.576 17.340 1.00 61.56 99 LEU A N 1
ATOM 766 C CA . LEU A 1 99 ? -3.200 -2.810 17.006 1.00 61.56 99 LEU A CA 1
ATOM 767 C C . LEU A 1 99 ? -4.213 -3.197 18.093 1.00 61.56 99 LEU A C 1
ATOM 769 O O . LEU A 1 99 ? -5.326 -3.595 17.761 1.00 61.56 99 LEU A O 1
ATOM 773 N N . ASP A 1 100 ? -3.873 -3.008 19.369 1.00 61.62 100 ASP A N 1
ATOM 774 C CA . ASP A 1 100 ? -4.770 -3.315 20.491 1.00 61.62 100 ASP A CA 1
ATOM 775 C C . ASP A 1 100 ? -5.954 -2.331 20.565 1.00 61.62 100 ASP A C 1
ATOM 777 O O . ASP A 1 100 ? -7.099 -2.725 20.808 1.00 61.62 100 ASP A O 1
ATOM 781 N N . TRP A 1 101 ? -5.724 -1.049 20.256 1.00 59.75 101 TRP A N 1
ATOM 782 C CA . TRP A 1 101 ? -6.795 -0.061 20.068 1.00 59.75 101 TRP A CA 1
ATOM 783 C C . TRP A 1 101 ? -7.737 -0.436 18.915 1.00 59.75 101 TRP A C 1
ATOM 785 O O . TRP A 1 101 ? -8.940 -0.187 18.974 1.00 59.75 101 TRP A O 1
ATOM 795 N N . TRP A 1 102 ? -7.193 -1.048 17.865 1.00 53.28 102 TRP A N 1
ATOM 796 C CA . TRP A 1 102 ? -7.955 -1.487 16.702 1.00 53.28 102 TRP A CA 1
ATOM 797 C C . TRP A 1 102 ? -8.823 -2.714 17.009 1.00 53.28 102 TRP A C 1
ATOM 799 O O . TRP A 1 102 ? -10.010 -2.720 16.690 1.00 53.28 102 TRP A O 1
ATOM 809 N N . VAL A 1 103 ? -8.248 -3.722 17.673 1.00 59.12 103 VAL A N 1
ATOM 810 C CA . VAL A 1 103 ? -8.949 -4.952 18.082 1.00 59.12 103 VAL A CA 1
ATOM 811 C C . VAL A 1 103 ? -10.048 -4.659 19.106 1.00 59.12 103 VAL A C 1
ATOM 813 O O . VAL A 1 103 ? -11.123 -5.237 19.022 1.00 59.12 103 VAL A O 1
ATOM 816 N N . SER A 1 104 ? -9.825 -3.728 20.036 1.00 54.84 104 SER A N 1
ATOM 817 C CA . SER A 1 104 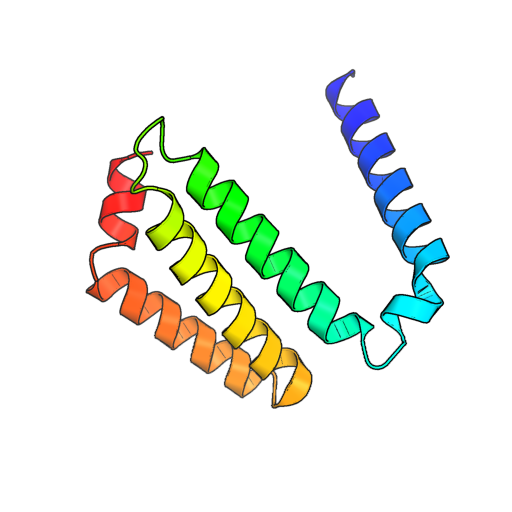? -10.821 -3.369 21.062 1.00 54.84 104 SER A CA 1
ATOM 818 C C . SER A 1 104 ? -12.026 -2.572 20.542 1.00 54.84 104 SER A C 1
ATOM 820 O O . SER A 1 104 ? -13.014 -2.427 21.259 1.00 54.84 104 SER A O 1
ATOM 822 N N . LYS A 1 105 ? -11.967 -2.042 19.312 1.00 50.81 105 LYS A N 1
ATOM 823 C CA . LYS A 1 105 ? -13.063 -1.291 18.676 1.00 50.81 105 LYS A CA 1
ATOM 824 C C . LYS A 1 105 ? -13.906 -2.103 17.687 1.00 50.81 105 LYS A C 1
ATOM 826 O O . LYS A 1 105 ? -14.848 -1.536 17.122 1.00 50.81 105 LYS A O 1
ATOM 831 N N . GLN A 1 106 ? -13.536 -3.357 17.436 1.00 47.16 106 GLN A N 1
ATOM 832 C CA . GLN A 1 106 ? -14.214 -4.262 16.509 1.00 47.16 106 GLN A CA 1
ATOM 833 C C . GLN A 1 106 ? -15.318 -5.048 17.217 1.00 47.16 106 GLN A C 1
ATOM 835 O O . GLN A 1 106 ? -16.363 -5.252 16.560 1.00 47.16 106 GLN A O 1
#

Foldseek 3Di:
DVVVVVVVVVVVVVVVCCVVCVVVCVDPNNQLVVLLVQLVVQLVVQLVLPPPDPVSNVLSNVVSVLSSVLSCCVPPPHVVVSVVSVVVVVVVCVVVCVVVVVVVSD

Secondary structure (DSSP, 8-state):
-HHHHHHHHHHHHHHHHHHHTHHHHHSTTHHHHHHHHHHHHHHHHHHHTSTT-GGGHHHHHHHHHHHHHHHHHHHHT-HHHHHHHHHHHHHHHHHTTHHHHHHTT-